Protein AF-A0A7S2J6G1-F1 (afdb_monomer_lite)

Structure (mmCIF, N/CA/C/O backbone):
data_AF-A0A7S2J6G1-F1
#
_entry.id   AF-A0A7S2J6G1-F1
#
loop_
_atom_site.group_PDB
_atom_site.id
_atom_site.type_symbol
_atom_site.label_atom_id
_atom_site.label_alt_id
_atom_site.label_comp_id
_atom_site.label_asym_id
_atom_site.label_entity_id
_atom_site.label_seq_id
_atom_site.pdbx_PDB_ins_code
_atom_site.Cartn_x
_atom_site.Cartn_y
_atom_site.Cartn_z
_atom_site.occupancy
_atom_site.B_iso_or_equiv
_atom_site.auth_seq_id
_atom_site.auth_comp_id
_atom_site.auth_asym_id
_atom_site.auth_atom_id
_atom_site.pdbx_PDB_model_num
ATOM 1 N N . GLU A 1 1 ? 49.264 20.100 7.850 1.00 59.59 1 GLU A N 1
ATOM 2 C CA . GLU A 1 1 ? 49.388 19.543 6.486 1.00 59.59 1 GLU A CA 1
ATOM 3 C C . GLU A 1 1 ? 48.457 18.340 6.442 1.00 59.59 1 GLU A C 1
ATOM 5 O O . GLU A 1 1 ? 48.505 17.563 7.381 1.00 59.59 1 GLU A O 1
ATOM 10 N N . GLU A 1 2 ? 47.471 18.202 5.564 1.00 54.88 2 GLU A N 1
ATOM 11 C CA . GLU A 1 2 ? 47.351 18.602 4.158 1.00 54.88 2 GLU A CA 1
ATOM 12 C C . GLU A 1 2 ? 45.856 18.826 3.807 1.00 54.88 2 GLU A C 1
ATOM 14 O O . GLU A 1 2 ? 44.970 18.437 4.566 1.00 54.88 2 GLU A O 1
ATOM 19 N N . LEU A 1 3 ? 45.608 19.541 2.710 1.00 62.97 3 LEU A N 1
ATOM 20 C CA . LEU A 1 3 ? 44.398 20.296 2.340 1.00 62.97 3 LEU A CA 1
ATOM 21 C C . LEU A 1 3 ? 43.211 19.463 1.784 1.00 62.97 3 LEU A C 1
ATOM 23 O O . LEU A 1 3 ? 43.425 18.360 1.284 1.00 62.97 3 LEU A O 1
ATOM 27 N N . PRO A 1 4 ? 41.971 20.009 1.791 1.00 63.72 4 PRO A N 1
ATOM 28 C CA . PRO A 1 4 ? 40.803 19.419 1.123 1.00 63.72 4 PRO A CA 1
ATOM 29 C C . PRO A 1 4 ? 40.765 19.734 -0.390 1.00 63.72 4 PRO A C 1
ATOM 31 O O . PRO A 1 4 ? 41.195 20.822 -0.783 1.00 63.72 4 PRO A O 1
ATOM 34 N N . PRO A 1 5 ? 40.204 18.858 -1.250 1.00 69.88 5 PRO A N 1
ATOM 35 C CA . PRO A 1 5 ? 39.924 19.215 -2.635 1.00 69.88 5 PRO A CA 1
ATOM 36 C C . PRO A 1 5 ? 38.593 19.970 -2.754 1.00 69.88 5 PRO A C 1
ATOM 38 O O . PRO A 1 5 ? 37.542 19.506 -2.312 1.00 69.88 5 PRO A O 1
ATOM 41 N N . ALA A 1 6 ? 38.687 21.148 -3.366 1.00 60.28 6 ALA A N 1
ATOM 42 C CA . ALA A 1 6 ? 37.586 21.967 -3.842 1.00 60.28 6 ALA A CA 1
ATOM 43 C C . ALA A 1 6 ? 36.861 21.267 -5.005 1.00 60.28 6 ALA A C 1
ATOM 45 O O . ALA A 1 6 ? 37.500 20.868 -5.978 1.00 60.28 6 ALA A O 1
ATOM 46 N N . GLY A 1 7 ? 35.542 21.125 -4.880 1.00 57.56 7 GLY A N 1
ATOM 47 C CA . GLY A 1 7 ? 34.634 20.741 -5.957 1.00 57.56 7 GLY A CA 1
ATOM 48 C C . GLY A 1 7 ? 33.755 21.935 -6.295 1.00 57.56 7 GLY A C 1
ATOM 49 O O . GLY A 1 7 ? 32.824 22.244 -5.557 1.00 57.56 7 GLY A O 1
ATOM 50 N N . ASP A 1 8 ? 34.153 22.620 -7.356 1.00 57.84 8 ASP A N 1
ATOM 51 C CA . ASP A 1 8 ? 33.467 23.701 -8.051 1.00 57.84 8 ASP A CA 1
ATOM 52 C C . ASP A 1 8 ? 32.398 23.060 -8.952 1.00 57.84 8 ASP A C 1
ATOM 54 O O . ASP A 1 8 ? 32.749 22.322 -9.870 1.00 57.84 8 ASP A O 1
ATOM 58 N N . GLU A 1 9 ? 31.113 23.257 -8.652 1.00 62.81 9 GLU A N 1
ATOM 59 C CA . GLU A 1 9 ? 30.011 22.875 -9.547 1.00 62.81 9 GLU A CA 1
ATOM 60 C C . GLU A 1 9 ? 29.004 24.030 -9.618 1.00 62.81 9 GLU A C 1
ATOM 62 O O . GLU A 1 9 ? 28.035 24.113 -8.867 1.00 62.81 9 GLU A O 1
ATOM 67 N N . GLU A 1 10 ? 29.358 24.978 -10.487 1.00 55.84 10 GLU A N 1
ATOM 68 C CA . GLU A 1 10 ? 28.508 25.740 -11.410 1.00 55.84 10 GLU A CA 1
ATOM 69 C C . GLU A 1 10 ? 26.981 25.582 -11.219 1.00 55.84 10 GLU A C 1
ATOM 71 O O . GLU A 1 10 ? 26.329 24.690 -11.765 1.00 55.84 10 GLU A O 1
ATOM 76 N N . GLU A 1 11 ? 26.393 26.506 -10.458 1.00 59.12 11 GLU A N 1
ATOM 77 C CA . GLU A 1 11 ? 24.947 26.704 -10.359 1.00 59.12 11 GLU A CA 1
ATOM 78 C C . GLU A 1 11 ? 24.471 27.482 -11.597 1.00 59.12 11 GLU A C 1
ATOM 80 O O . GLU A 1 11 ? 24.680 28.690 -11.710 1.00 59.12 11 GLU A O 1
ATOM 85 N N . VAL A 1 12 ? 23.865 26.776 -12.555 1.00 67.19 12 VAL A N 1
ATOM 86 C CA . VAL A 1 12 ? 23.210 27.366 -13.732 1.00 67.19 12 VAL A CA 1
ATOM 87 C C . VAL A 1 12 ? 21.762 27.720 -13.361 1.00 67.19 12 VAL A C 1
ATOM 89 O O . VAL A 1 12 ? 20.965 26.801 -13.148 1.00 67.19 12 VAL A O 1
ATOM 92 N N . PRO A 1 13 ? 21.368 29.006 -13.290 1.00 64.69 13 PRO A N 1
ATOM 93 C CA . PRO A 1 13 ? 19.961 29.369 -13.172 1.00 64.69 13 PRO A CA 1
ATOM 94 C C . PRO A 1 13 ? 19.264 29.236 -14.541 1.00 64.69 13 PRO A C 1
ATOM 96 O O . PRO A 1 13 ? 19.765 29.778 -15.528 1.00 64.69 13 PRO A O 1
ATOM 99 N N . PRO A 1 14 ? 18.114 28.542 -14.647 1.00 65.38 14 PRO A N 1
ATOM 100 C CA . PRO A 1 14 ? 17.269 28.649 -15.828 1.00 65.38 14 PRO A CA 1
ATOM 101 C C . PRO A 1 14 ? 16.551 30.005 -15.820 1.00 65.38 14 PRO A C 1
ATOM 103 O O . PRO A 1 14 ? 15.742 30.276 -14.932 1.00 65.38 14 PRO A O 1
ATOM 106 N N . GLU A 1 15 ? 16.872 30.848 -16.804 1.00 59.97 15 GLU A N 1
ATOM 107 C CA . GLU A 1 15 ? 16.117 32.062 -17.111 1.00 59.97 15 GLU A CA 1
ATOM 108 C C . GLU A 1 15 ? 14.684 31.731 -17.559 1.00 59.97 15 GLU A C 1
ATOM 110 O O . GLU A 1 15 ? 14.417 30.768 -18.282 1.00 59.97 15 GLU A O 1
ATOM 115 N N . GLU A 1 16 ? 13.800 32.575 -17.038 1.00 58.25 16 GLU A N 1
ATOM 116 C CA . GLU A 1 16 ? 12.383 32.800 -17.309 1.00 58.25 16 GLU A CA 1
ATOM 117 C C . GLU A 1 16 ? 12.115 33.250 -18.764 1.00 58.25 16 GLU A C 1
ATOM 119 O O . GLU A 1 16 ? 13.042 33.396 -19.554 1.00 58.25 16 GLU A O 1
ATOM 124 N N . ASP A 1 17 ? 10.843 33.555 -19.060 1.00 47.47 17 ASP A N 1
ATOM 125 C CA . ASP A 1 17 ? 10.330 34.257 -20.257 1.00 47.47 17 ASP A CA 1
ATOM 126 C C . ASP A 1 17 ? 10.128 33.401 -21.530 1.00 47.47 17 ASP A C 1
ATOM 128 O O . ASP A 1 17 ? 11.047 32.793 -22.061 1.00 47.47 17 ASP A O 1
ATOM 132 N N . ALA A 1 18 ? 8.961 33.311 -22.174 1.00 55.78 18 ALA A N 1
ATOM 133 C CA . ALA A 1 18 ? 7.612 33.830 -21.961 1.00 55.78 18 ALA A CA 1
ATOM 134 C C . ALA A 1 18 ? 6.674 33.052 -22.923 1.00 55.78 18 ALA A C 1
ATOM 136 O O . ALA A 1 18 ? 7.110 32.690 -24.022 1.00 55.78 18 ALA A O 1
ATOM 137 N N . PRO A 1 19 ? 5.402 32.768 -22.585 1.00 65.69 19 PRO A N 1
ATOM 138 C CA . PRO A 1 19 ? 4.430 32.351 -23.592 1.00 65.69 19 PRO A CA 1
ATOM 139 C C . PRO A 1 19 ? 4.076 33.554 -24.488 1.00 65.69 19 PRO A C 1
ATOM 141 O O . PRO A 1 19 ? 3.790 34.625 -23.951 1.00 65.69 19 PRO A O 1
ATOM 144 N N . PRO A 1 20 ? 4.090 33.420 -25.828 1.00 60.84 20 PRO A N 1
ATOM 145 C CA . PRO A 1 20 ? 3.587 34.468 -26.701 1.00 60.84 20 PRO A CA 1
ATOM 146 C C . PRO A 1 20 ? 2.085 34.645 -26.471 1.00 60.84 20 PRO A C 1
ATOM 148 O O . PRO A 1 20 ? 1.290 33.716 -26.624 1.00 60.84 20 PRO A O 1
ATOM 151 N N . ASP A 1 21 ? 1.758 35.861 -26.061 1.00 56.81 21 ASP A N 1
ATOM 152 C CA . ASP A 1 21 ? 0.443 36.476 -26.020 1.00 56.81 21 ASP A CA 1
ATOM 153 C C . ASP A 1 21 ? -0.076 36.585 -27.467 1.00 56.81 21 ASP A C 1
ATOM 155 O O . ASP A 1 21 ? 0.303 37.487 -28.213 1.00 56.81 21 ASP A O 1
ATOM 159 N N . ASP A 1 22 ? -0.851 35.588 -27.902 1.00 59.88 22 ASP A N 1
ATOM 160 C CA . ASP A 1 22 ? -1.561 35.601 -29.187 1.00 59.88 22 ASP A CA 1
ATOM 161 C C . ASP A 1 22 ? -3.013 36.019 -28.916 1.00 59.88 22 ASP A C 1
ATOM 163 O O . ASP A 1 22 ? -3.942 35.216 -28.810 1.00 59.88 22 ASP A O 1
ATOM 167 N N . GLU A 1 23 ? -3.164 37.320 -28.669 1.00 56.66 23 GLU A N 1
ATOM 168 C CA . GLU A 1 23 ? -4.436 38.027 -28.602 1.00 56.66 23 GLU A CA 1
ATOM 169 C C . GLU A 1 23 ? -4.949 38.214 -30.039 1.00 56.66 23 GLU A C 1
ATOM 171 O O . GLU A 1 23 ? -4.665 39.213 -30.699 1.00 56.66 23 GLU A O 1
ATOM 176 N N . GLU A 1 24 ? -5.668 37.214 -30.557 1.00 60.97 24 GLU A N 1
ATOM 177 C CA . GLU A 1 24 ? -6.382 37.312 -31.833 1.00 60.97 24 GLU A CA 1
ATOM 178 C C . GLU A 1 24 ? -7.765 37.960 -31.585 1.00 60.97 24 GLU A C 1
ATOM 180 O O . GLU A 1 24 ? -8.643 37.333 -30.980 1.00 60.97 24 GLU A O 1
ATOM 185 N N . PRO A 1 25 ? -8.004 39.224 -31.993 1.00 64.94 25 PRO A N 1
ATOM 186 C CA . PRO A 1 25 ? -9.331 39.819 -31.902 1.00 64.94 25 PRO A CA 1
ATOM 187 C C . PRO A 1 25 ? -10.243 39.189 -32.966 1.00 64.94 25 PRO A C 1
ATOM 189 O O . PRO A 1 25 ? -9.822 39.083 -34.116 1.00 64.94 25 PRO A O 1
ATOM 192 N N . PRO A 1 26 ? -11.499 38.821 -32.658 1.00 58.59 26 PRO A N 1
ATOM 193 C CA . PRO A 1 26 ? -12.457 38.438 -33.689 1.00 58.59 26 PRO A CA 1
ATOM 194 C C . PRO A 1 26 ? -13.067 39.694 -34.338 1.00 58.59 26 PRO A C 1
ATOM 196 O O . PRO A 1 26 ? -13.797 40.418 -33.655 1.00 58.59 26 PRO A O 1
ATOM 199 N N . PRO A 1 27 ? -12.843 39.982 -35.637 1.00 52.09 27 PRO A N 1
ATOM 200 C CA . PRO A 1 27 ? -13.667 40.949 -36.338 1.00 52.09 27 PRO A CA 1
ATOM 201 C C . PRO A 1 27 ? -14.930 40.260 -36.867 1.00 52.09 27 PRO A C 1
ATOM 203 O O . PRO A 1 27 ? -14.883 39.404 -37.747 1.00 52.09 27 PRO A O 1
ATOM 206 N N . GLU A 1 28 ? -16.046 40.633 -36.244 1.00 54.50 28 GLU A N 1
ATOM 207 C CA . GLU A 1 28 ? -17.294 41.056 -36.890 1.00 54.50 28 GLU A CA 1
ATOM 208 C C . GLU A 1 28 ? -17.531 40.544 -38.321 1.00 54.50 28 GLU A C 1
ATOM 210 O O . GLU A 1 28 ? -17.232 41.228 -39.295 1.00 54.50 28 GLU A O 1
ATOM 215 N N . ASP A 1 29 ? -18.181 39.388 -38.443 1.00 51.03 29 ASP A N 1
ATOM 216 C CA . ASP A 1 29 ? -19.089 39.161 -39.567 1.00 51.03 29 ASP A CA 1
ATOM 217 C C . ASP A 1 29 ? -20.267 38.311 -39.087 1.00 51.03 29 ASP A C 1
ATOM 219 O O . ASP A 1 29 ? -20.273 37.079 -39.126 1.00 51.03 29 ASP A O 1
ATOM 223 N N . ALA A 1 30 ? -21.234 39.011 -38.499 1.00 52.75 30 ALA A N 1
ATOM 224 C CA . ALA A 1 30 ? -22.552 38.483 -38.216 1.00 52.75 30 ALA A CA 1
ATOM 225 C C . ALA A 1 30 ? -23.409 38.683 -39.474 1.00 52.75 30 ALA A C 1
ATOM 227 O O . ALA A 1 30 ? -23.842 39.809 -39.723 1.00 52.75 30 ALA A O 1
ATOM 228 N N . PRO A 1 31 ? -23.714 37.634 -40.256 1.00 49.06 31 PRO A N 1
ATOM 229 C CA . PRO A 1 31 ? -24.899 37.686 -41.084 1.00 49.06 31 PRO A CA 1
ATOM 230 C C . PRO A 1 31 ? -26.101 37.648 -40.136 1.00 49.06 31 PRO A C 1
ATOM 232 O O . PRO A 1 31 ? -26.365 36.623 -39.507 1.00 49.06 31 PRO A O 1
ATOM 235 N N . GLU A 1 32 ? -26.798 38.778 -40.001 1.00 54.69 32 GLU A N 1
ATOM 236 C CA . GLU A 1 32 ? -28.191 38.807 -39.550 1.00 54.69 32 GLU A CA 1
ATOM 237 C C . GLU A 1 32 ? -28.973 37.764 -40.364 1.00 54.69 32 GLU A C 1
ATOM 239 O O . GLU A 1 32 ? -29.078 37.911 -41.585 1.00 54.69 32 GLU A O 1
ATOM 244 N N . PRO A 1 33 ? -29.523 36.699 -39.753 1.00 50.59 33 PRO A N 1
ATOM 245 C CA . PRO A 1 33 ? -30.573 35.961 -40.416 1.00 50.59 33 PRO A CA 1
ATOM 246 C C . PRO A 1 33 ? -31.835 36.817 -40.333 1.00 50.59 33 PRO A C 1
ATOM 248 O O . PRO A 1 33 ? -32.436 36.977 -39.270 1.00 50.59 33 PRO A O 1
ATOM 251 N N . GLU A 1 34 ? -32.168 37.396 -41.483 1.00 49.34 34 GLU A N 1
ATOM 252 C CA . GLU A 1 34 ? -33.446 38.015 -41.800 1.00 49.34 34 GLU A CA 1
ATOM 253 C C . GLU A 1 34 ? -34.611 37.203 -41.215 1.00 49.34 34 GLU A C 1
ATOM 255 O O . GLU A 1 34 ? -34.662 35.974 -41.324 1.00 49.34 34 GLU A O 1
ATOM 260 N N . GLU A 1 35 ? -35.553 37.917 -40.600 1.00 51.47 35 GLU A N 1
ATOM 261 C CA . GLU A 1 35 ? -36.864 37.415 -40.208 1.00 51.47 35 GLU A CA 1
ATOM 262 C C . GLU A 1 35 ? -37.583 36.820 -41.431 1.00 51.47 35 GLU A C 1
ATOM 264 O O . GLU A 1 35 ? -38.259 37.519 -42.183 1.00 51.47 35 GLU A O 1
ATOM 269 N N . ALA A 1 36 ? -37.443 35.510 -41.622 1.00 48.81 36 ALA A N 1
ATOM 270 C CA . ALA A 1 36 ? -38.259 34.722 -42.531 1.00 48.81 36 ALA A CA 1
ATOM 271 C C . ALA A 1 36 ? -39.257 33.898 -41.709 1.00 48.81 36 ALA A C 1
ATOM 273 O O . ALA A 1 36 ? -38.958 32.809 -41.228 1.00 48.81 36 ALA A O 1
ATOM 274 N N . GLU A 1 37 ? -40.418 34.518 -41.525 1.00 44.00 37 GLU A N 1
ATOM 275 C CA . GLU A 1 37 ? -41.737 33.931 -41.765 1.00 44.00 37 GLU A CA 1
ATOM 276 C C . GLU A 1 37 ? -42.088 32.585 -41.097 1.00 44.00 37 GLU A C 1
ATOM 278 O O . GLU A 1 37 ? -41.598 31.506 -41.426 1.00 44.00 37 GLU A O 1
ATOM 283 N N . GLU A 1 38 ? -43.054 32.700 -40.183 1.00 47.97 38 GLU A N 1
ATOM 284 C CA . GLU A 1 38 ? -44.057 31.707 -39.802 1.00 47.97 38 GLU A CA 1
ATOM 285 C C . GLU A 1 38 ? -44.347 30.625 -40.860 1.00 47.97 38 GLU A C 1
ATOM 287 O O . GLU A 1 38 ? -44.677 30.923 -42.006 1.00 47.97 38 GLU A O 1
ATOM 292 N N . GLY A 1 39 ? -44.399 29.367 -40.408 1.00 45.19 39 GLY A N 1
ATOM 293 C CA . GLY A 1 39 ? -45.217 28.342 -41.060 1.00 45.19 39 GLY A CA 1
ATOM 294 C C . GLY A 1 39 ? -44.468 27.126 -41.592 1.00 45.19 39 GLY A C 1
ATOM 295 O O . GLY A 1 39 ? -44.424 26.900 -42.795 1.00 45.19 39 GLY A O 1
ATOM 296 N N . ALA A 1 40 ? -43.987 26.274 -40.689 1.00 44.12 40 ALA A N 1
ATOM 297 C CA . ALA A 1 40 ? -43.880 24.842 -40.957 1.00 44.12 40 ALA A CA 1
ATOM 298 C C . ALA A 1 40 ? -44.020 24.079 -39.635 1.00 44.12 40 ALA A C 1
ATOM 300 O O . ALA A 1 40 ? -43.058 23.558 -39.075 1.00 44.12 40 ALA A O 1
ATOM 301 N N . GLU A 1 41 ? -45.258 24.010 -39.141 1.00 46.25 41 GLU A N 1
ATOM 302 C CA . GLU A 1 41 ? -45.736 22.915 -38.291 1.00 46.25 41 GLU A CA 1
ATOM 303 C C . GLU A 1 41 ? -45.756 21.607 -39.110 1.00 46.25 41 GLU A C 1
ATOM 305 O O . GLU A 1 41 ? -46.770 20.921 -39.197 1.00 46.25 41 GLU A O 1
ATOM 310 N N . ASP A 1 42 ? -44.640 21.269 -39.762 1.00 45.41 42 ASP A N 1
ATOM 311 C CA . ASP A 1 42 ? -44.434 19.926 -40.271 1.00 45.41 42 ASP A CA 1
ATOM 312 C C . ASP A 1 42 ? -44.145 19.073 -39.044 1.00 45.41 42 ASP A C 1
ATOM 314 O O . ASP A 1 42 ? -43.036 19.027 -38.504 1.00 45.41 42 ASP A O 1
ATOM 318 N N . GLU A 1 43 ? -45.216 18.441 -38.581 1.00 50.16 43 GLU A N 1
ATOM 319 C CA . GLU A 1 43 ? -45.246 17.239 -37.771 1.00 50.16 43 GLU A CA 1
ATOM 320 C C . GLU A 1 43 ? -44.414 16.162 -38.486 1.00 50.16 43 GLU A C 1
ATOM 322 O O . GLU A 1 43 ? -44.919 15.198 -39.055 1.00 50.16 43 GLU A O 1
ATOM 327 N N . LEU A 1 44 ? -43.092 16.350 -38.505 1.00 53.00 44 LEU A N 1
ATOM 328 C CA . LEU A 1 44 ? -42.147 15.305 -38.819 1.00 53.00 44 LEU A CA 1
ATOM 329 C C . LEU A 1 44 ? -42.404 14.260 -37.741 1.00 53.00 44 LEU A C 1
ATOM 331 O O . LEU A 1 44 ? -42.023 14.432 -36.577 1.00 53.00 44 LEU A O 1
ATOM 335 N N . GLU A 1 45 ? -43.102 13.189 -38.117 1.00 54.84 45 GLU A N 1
ATOM 336 C CA . GLU A 1 45 ? -43.103 11.910 -37.419 1.00 54.84 45 GLU A CA 1
ATOM 337 C C . GLU A 1 45 ? -41.658 11.399 -37.407 1.00 54.84 45 GLU A C 1
ATOM 339 O O . GLU A 1 45 ? -41.265 10.477 -38.114 1.00 54.84 45 GLU A O 1
ATOM 344 N N . VAL A 1 46 ? -40.820 12.069 -36.615 1.00 57.56 46 VAL A N 1
ATOM 345 C CA . VAL A 1 46 ? -39.520 11.589 -36.207 1.00 57.56 46 VAL A CA 1
ATOM 346 C C . VAL A 1 46 ? -39.829 10.273 -35.519 1.00 57.56 46 VAL A C 1
ATOM 348 O O . VAL A 1 46 ? -40.547 10.247 -34.517 1.00 57.56 46 VAL A O 1
ATOM 351 N N . GLU A 1 47 ? -39.376 9.198 -36.149 1.00 67.69 47 GLU A N 1
ATOM 352 C CA . GLU A 1 47 ? -39.617 7.816 -35.765 1.00 67.69 47 GLU A CA 1
ATOM 353 C C . GLU A 1 47 ? -39.446 7.677 -34.245 1.00 67.69 47 GLU A C 1
ATOM 355 O O . GLU A 1 47 ? -38.474 8.196 -33.697 1.00 67.69 47 GLU A O 1
ATOM 360 N N . ASP A 1 48 ? -40.397 7.054 -33.541 1.00 68.44 48 ASP A N 1
ATOM 361 C CA . ASP A 1 48 ? -40.510 7.158 -32.070 1.00 68.44 48 ASP A CA 1
ATOM 362 C C . ASP A 1 48 ? -39.204 6.831 -31.321 1.00 68.44 48 ASP A C 1
ATOM 364 O O . ASP A 1 48 ? -38.915 7.397 -30.266 1.00 68.44 48 ASP A O 1
ATOM 368 N N . HIS A 1 49 ? -38.360 5.979 -31.905 1.00 69.25 49 HIS A N 1
ATOM 369 C CA . HIS A 1 49 ? -37.042 5.643 -31.374 1.00 69.25 49 HIS A CA 1
ATOM 370 C C . HIS A 1 49 ? -36.044 6.821 -31.387 1.00 69.25 49 HIS A C 1
ATOM 372 O O . HIS A 1 49 ? -35.194 6.926 -30.503 1.00 69.25 49 HIS A O 1
ATOM 378 N N . LEU A 1 50 ? -36.140 7.723 -32.364 1.00 75.75 50 LEU A N 1
ATOM 379 C CA . LEU A 1 50 ? -35.345 8.948 -32.442 1.00 75.75 50 LEU A CA 1
ATOM 380 C C . LEU A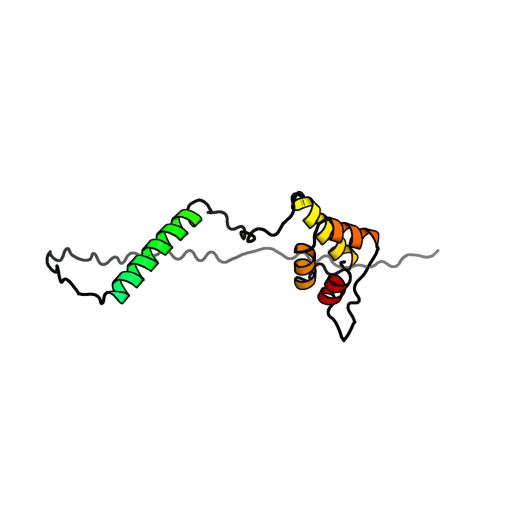 1 50 ? -35.854 9.997 -31.446 1.00 75.75 50 LEU A C 1
ATOM 382 O O . LEU A 1 50 ? -35.039 10.680 -30.824 1.00 75.75 50 LEU A O 1
ATOM 386 N N . LYS A 1 51 ? -37.175 10.093 -31.235 1.00 78.62 51 LYS A N 1
ATOM 387 C CA . LYS A 1 51 ? -37.759 10.972 -30.205 1.00 78.62 51 LYS A CA 1
ATOM 388 C C . LYS A 1 51 ? -37.310 10.555 -28.801 1.00 78.62 51 LYS A C 1
ATOM 390 O O . LYS A 1 51 ? -36.827 11.404 -28.052 1.00 78.62 51 LYS A O 1
ATOM 395 N N . ASP A 1 52 ? -37.358 9.258 -28.489 1.00 80.75 52 ASP A N 1
ATOM 396 C CA . ASP A 1 52 ? -36.906 8.717 -27.198 1.00 80.75 52 ASP A CA 1
ATOM 397 C C . ASP A 1 52 ? -35.394 8.924 -26.983 1.00 80.75 52 ASP A C 1
ATOM 399 O O . ASP A 1 52 ? -34.948 9.336 -25.909 1.00 80.75 52 ASP A O 1
ATOM 403 N N . ALA A 1 53 ? -34.584 8.758 -28.035 1.00 85.44 53 ALA A N 1
ATOM 404 C CA . ALA A 1 53 ? -33.147 9.020 -27.963 1.00 85.44 53 ALA A CA 1
ATOM 405 C C . ALA A 1 53 ? -32.825 10.500 -27.676 1.00 85.44 53 ALA A C 1
ATOM 407 O O . ALA A 1 53 ? -31.931 10.803 -26.877 1.00 85.44 53 ALA A O 1
ATOM 408 N N . VAL A 1 54 ? -33.548 11.435 -28.302 1.00 83.56 54 VAL A N 1
ATOM 409 C CA . VAL A 1 54 ? -33.353 12.878 -28.088 1.00 83.56 54 VAL A CA 1
ATOM 410 C C . VAL A 1 54 ? -33.854 13.302 -26.706 1.00 83.56 54 VAL A C 1
ATOM 412 O O . VAL A 1 54 ? -33.152 14.041 -26.009 1.00 83.56 54 VAL A O 1
ATOM 415 N N . GLU A 1 55 ? -35.010 12.801 -26.263 1.00 84.56 55 GLU A N 1
ATOM 416 C CA . GLU A 1 55 ? -35.552 13.082 -24.929 1.00 84.56 55 GLU A CA 1
ATOM 417 C C . GLU A 1 55 ? -34.652 12.512 -23.821 1.00 84.56 55 GLU A C 1
ATOM 419 O O . GLU A 1 55 ? -34.321 13.216 -22.857 1.00 84.56 55 GLU A O 1
ATOM 424 N N . GLY A 1 56 ? -34.165 11.280 -23.992 1.00 89.12 56 GLY A N 1
ATOM 425 C CA . GLY A 1 56 ? -33.200 10.647 -23.099 1.00 89.12 56 GLY A CA 1
ATOM 426 C C . GLY A 1 56 ? -31.897 11.442 -22.993 1.00 89.12 56 GLY A C 1
ATOM 427 O O . GLY A 1 56 ? -31.418 11.705 -21.886 1.00 89.12 56 GLY A O 1
ATOM 428 N N . ASN A 1 57 ? -31.356 11.909 -24.122 1.00 86.44 57 ASN A N 1
ATOM 429 C CA . ASN A 1 57 ? -30.143 12.731 -24.151 1.00 86.44 57 ASN A CA 1
ATOM 430 C C . ASN A 1 57 ? -30.361 14.088 -23.461 1.00 86.44 57 ASN A C 1
ATOM 432 O O . ASN A 1 57 ? -29.532 14.525 -22.661 1.00 86.44 57 ASN A O 1
ATOM 436 N N . LEU A 1 58 ? -31.502 14.743 -23.687 1.00 85.88 58 LEU A N 1
ATOM 437 C CA . LEU A 1 58 ? -31.811 16.022 -23.049 1.00 85.88 58 LEU A CA 1
ATOM 438 C C . LEU A 1 58 ? -32.011 15.874 -21.532 1.00 85.88 58 LEU A C 1
ATOM 440 O O . LEU A 1 58 ? -31.543 16.711 -20.756 1.00 85.88 58 LEU A O 1
ATOM 444 N N . ARG A 1 59 ? -32.656 14.791 -21.085 1.00 86.06 59 ARG A N 1
ATOM 445 C CA . ARG A 1 59 ? -32.797 14.462 -19.661 1.00 86.06 59 ARG A C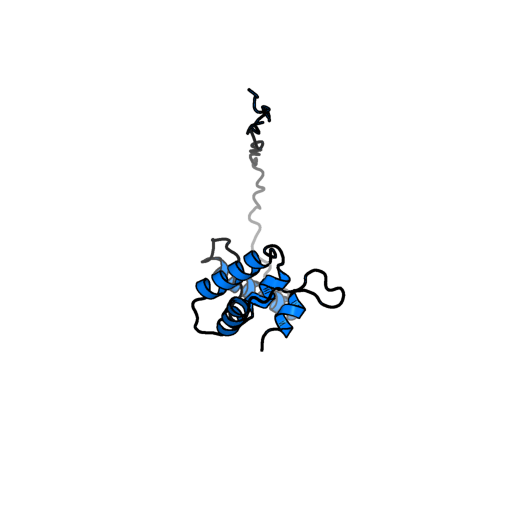A 1
ATOM 446 C C . ARG A 1 59 ? -31.445 14.180 -19.011 1.00 86.06 59 ARG A C 1
ATOM 448 O O . ARG A 1 59 ? -31.193 14.681 -17.914 1.00 86.06 59 ARG A O 1
ATOM 455 N N . LEU A 1 60 ? -30.575 13.431 -19.687 1.00 85.62 60 LEU A N 1
ATOM 456 C CA . LEU A 1 60 ? -29.219 13.154 -19.219 1.00 85.62 60 LEU A CA 1
ATOM 457 C C . LEU A 1 60 ? -28.402 14.446 -19.119 1.00 85.62 60 LEU A C 1
ATOM 459 O O . LEU A 1 60 ? -27.794 14.695 -18.084 1.00 85.62 60 LEU A O 1
ATOM 463 N N . LYS A 1 61 ? -28.466 15.317 -20.135 1.00 84.38 61 LYS A N 1
ATOM 464 C CA . LYS A 1 61 ? -27.836 16.644 -20.100 1.00 84.38 61 LYS A CA 1
ATOM 465 C C . LYS A 1 61 ? -28.329 17.474 -18.921 1.00 84.38 61 LYS A C 1
ATOM 467 O O . LYS A 1 61 ? -27.510 18.060 -18.234 1.00 84.38 61 LYS A O 1
ATOM 472 N N . ARG A 1 62 ? -29.632 17.493 -18.618 1.00 85.88 62 ARG A N 1
ATOM 473 C CA . ARG A 1 62 ? -30.159 18.220 -17.445 1.00 85.88 62 ARG A CA 1
ATOM 474 C C . ARG A 1 62 ? -29.669 17.640 -16.119 1.00 85.88 62 ARG A C 1
ATOM 476 O O . ARG A 1 62 ? -29.357 18.409 -15.217 1.00 85.88 62 ARG A O 1
ATOM 483 N N . LEU A 1 63 ? -29.605 16.314 -15.992 1.00 79.62 63 LEU A N 1
ATOM 484 C CA . LEU A 1 63 ? -29.063 15.661 -14.797 1.00 79.62 63 LEU A CA 1
ATOM 485 C C . LEU A 1 63 ? -27.583 15.998 -14.615 1.00 79.62 63 LEU A C 1
ATOM 487 O O . LEU A 1 63 ? -27.201 16.481 -13.554 1.00 79.62 63 LEU A O 1
ATOM 491 N N . LEU A 1 64 ? -26.790 15.846 -15.675 1.00 76.38 64 LEU A N 1
ATOM 492 C CA . LEU A 1 64 ? -25.365 16.148 -15.655 1.00 76.38 64 LEU A CA 1
ATOM 493 C C . LEU A 1 64 ? -25.111 17.639 -15.436 1.00 76.38 64 LEU A C 1
ATOM 495 O O . LEU A 1 64 ? -24.303 17.972 -14.589 1.00 76.38 64 LEU A O 1
ATOM 499 N N . SER A 1 65 ? -25.823 18.552 -16.102 1.00 74.69 65 SER A N 1
ATOM 500 C CA . SER A 1 65 ? -25.677 19.999 -15.886 1.00 74.69 65 SER A CA 1
ATOM 501 C C . SER A 1 65 ? -26.118 20.441 -14.492 1.00 74.69 65 SER A C 1
ATOM 503 O O . SER A 1 65 ? -25.537 21.375 -13.953 1.00 74.69 65 SER A O 1
ATOM 505 N N . ARG A 1 66 ? -27.107 19.782 -13.875 1.00 69.31 66 ARG A N 1
ATOM 506 C CA . ARG A 1 66 ? -27.497 20.055 -12.483 1.00 69.31 66 ARG A CA 1
ATOM 507 C C . ARG A 1 66 ? -26.468 19.522 -11.483 1.00 69.31 66 ARG A C 1
ATOM 509 O O . ARG A 1 66 ? -26.263 20.147 -10.453 1.00 69.31 66 ARG A O 1
ATOM 516 N N . GLU A 1 67 ? -25.815 18.405 -11.792 1.00 59.75 67 GLU A N 1
ATOM 517 C CA . GLU A 1 67 ? -24.727 17.841 -10.984 1.00 59.75 67 GLU A CA 1
ATOM 518 C C . GLU A 1 67 ? -23.393 18.589 -11.189 1.00 59.75 67 GLU A C 1
ATOM 520 O O . GLU A 1 67 ? -22.616 18.731 -10.249 1.00 59.75 67 GLU A O 1
ATOM 525 N N . HIS A 1 68 ? -23.148 19.140 -12.384 1.00 54.38 68 HIS A N 1
ATOM 526 C CA . HIS A 1 68 ? -21.958 19.939 -12.715 1.00 54.38 68 HIS A CA 1
ATOM 527 C C . HIS A 1 68 ? -22.093 21.427 -12.356 1.00 54.38 68 HIS A C 1
ATOM 529 O O . HIS A 1 68 ? -21.084 22.083 -12.114 1.00 54.38 68 HIS A O 1
ATOM 535 N N . GLY A 1 69 ? -23.315 21.970 -12.307 1.00 52.84 69 GLY A N 1
ATOM 536 C CA . GLY A 1 69 ? -23.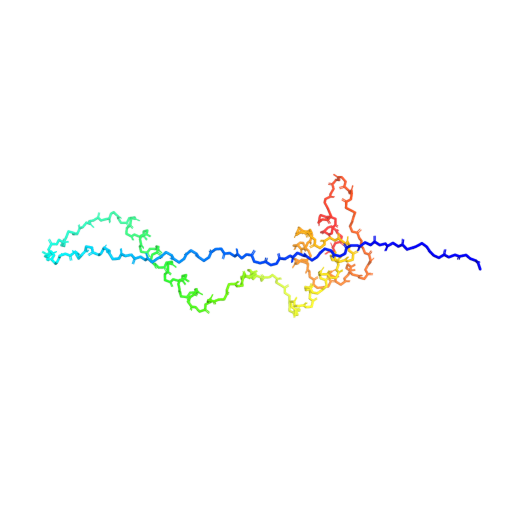577 23.390 -12.041 1.00 52.84 69 GLY A CA 1
ATOM 537 C C . GLY A 1 69 ? -23.232 23.850 -10.621 1.00 52.84 69 GLY A C 1
ATOM 538 O O . GLY A 1 69 ? -22.969 25.030 -10.419 1.00 52.84 69 GLY A O 1
ATOM 539 N N . ASP A 1 70 ? -23.163 22.925 -9.660 1.00 54.53 70 ASP A N 1
ATOM 540 C CA . ASP A 1 70 ? -22.719 23.189 -8.279 1.00 54.53 70 ASP A CA 1
ATOM 541 C C . ASP A 1 70 ? -21.242 22.791 -8.046 1.00 54.53 70 ASP A C 1
ATOM 543 O O . ASP A 1 70 ? -20.692 22.959 -6.960 1.00 54.53 70 ASP A O 1
ATOM 547 N N . GLN A 1 71 ? -20.564 22.255 -9.069 1.00 50.62 71 GLN A N 1
ATOM 548 C CA . GLN A 1 71 ? -19.232 21.652 -8.951 1.00 50.62 71 GLN A CA 1
ATOM 549 C C . GLN A 1 71 ? -18.219 22.223 -9.957 1.00 50.62 71 GLN A C 1
ATOM 551 O O . GLN A 1 71 ? -17.384 21.511 -10.513 1.00 50.62 71 GLN A O 1
ATOM 556 N N . ALA A 1 72 ? -18.204 23.547 -10.130 1.00 50.06 72 ALA A N 1
ATOM 557 C CA . ALA A 1 72 ? -17.112 24.263 -10.799 1.00 50.06 72 ALA A CA 1
ATOM 558 C C . ALA A 1 72 ? -15.812 24.294 -9.953 1.00 50.06 72 ALA A C 1
ATOM 560 O O . ALA A 1 72 ? -15.199 25.337 -9.738 1.00 50.06 72 ALA A O 1
ATOM 561 N N . SER A 1 73 ? -15.361 23.141 -9.453 1.00 50.53 73 SER A N 1
ATOM 562 C CA . SER A 1 73 ? -14.015 22.969 -8.910 1.00 50.53 73 SER A CA 1
ATOM 563 C C . SER A 1 73 ? -13.478 21.619 -9.367 1.00 50.53 73 SER A C 1
ATOM 565 O O . SER A 1 73 ? -13.854 20.576 -8.841 1.00 50.53 73 SER A O 1
ATOM 567 N N . GLY A 1 74 ? -12.609 21.649 -10.382 1.00 53.78 74 GLY A N 1
ATOM 568 C CA . GLY A 1 74 ? -11.994 20.493 -11.039 1.00 53.78 74 GLY A CA 1
ATOM 569 C C . GLY A 1 74 ? -11.075 19.665 -10.137 1.00 53.78 74 GLY A C 1
ATOM 570 O O . GLY A 1 74 ? -9.872 19.557 -10.372 1.00 53.78 74 GLY A O 1
ATOM 571 N N . LYS A 1 75 ? -11.633 19.029 -9.110 1.00 55.38 75 LYS A N 1
ATOM 572 C CA . LYS A 1 75 ? -10.955 18.029 -8.292 1.00 55.38 75 LYS A CA 1
ATOM 573 C C . LYS A 1 75 ? -11.664 16.703 -8.486 1.00 55.38 75 LYS A C 1
ATOM 575 O O . LYS A 1 75 ? -12.731 16.480 -7.934 1.00 55.38 75 LYS A O 1
ATOM 580 N N . ARG A 1 76 ? -11.022 15.843 -9.285 1.00 58.72 76 ARG A N 1
ATOM 581 C CA . ARG A 1 76 ? -11.325 14.420 -9.514 1.00 58.72 76 ARG A CA 1
ATOM 582 C C . ARG A 1 76 ? -12.110 13.831 -8.339 1.00 58.72 76 ARG A C 1
ATOM 584 O O . ARG A 1 76 ? -11.534 13.551 -7.286 1.00 58.72 76 ARG A O 1
ATOM 591 N N . GLN A 1 77 ? -13.413 13.661 -8.525 1.00 56.78 77 GLN A N 1
ATOM 592 C CA . GLN A 1 77 ? -14.275 13.029 -7.541 1.00 56.78 77 GLN A CA 1
ATOM 593 C C . GLN A 1 77 ? -13.890 11.543 -7.501 1.00 56.78 77 GLN A C 1
ATOM 595 O O . GLN A 1 77 ? -14.185 10.778 -8.418 1.00 56.78 77 GLN A O 1
ATOM 600 N N . LYS A 1 78 ? -13.108 11.156 -6.483 1.00 64.06 78 LYS A N 1
ATOM 601 C CA . LYS A 1 78 ? -12.710 9.763 -6.234 1.00 64.06 78 LYS A CA 1
ATOM 602 C C . LYS A 1 78 ? -13.990 8.999 -5.895 1.00 64.06 78 LYS A C 1
ATOM 604 O O . LYS A 1 78 ? -14.569 9.226 -4.834 1.00 64.06 78 LYS A O 1
ATOM 609 N N . LEU A 1 79 ? -14.438 8.173 -6.842 1.00 54.19 79 LEU A N 1
ATOM 610 C CA . LEU A 1 79 ? -15.650 7.365 -6.755 1.00 54.19 79 LEU A CA 1
ATOM 611 C C . LEU A 1 79 ? -15.679 6.600 -5.420 1.00 54.19 79 LEU A C 1
ATOM 613 O O . LEU A 1 79 ? -14.672 6.019 -5.007 1.00 54.19 79 LEU A O 1
ATOM 617 N N . GLY A 1 80 ? -16.823 6.713 -4.741 1.00 51.44 80 GLY A N 1
ATOM 618 C CA . GLY A 1 80 ? -17.122 6.178 -3.413 1.00 51.44 80 GLY A CA 1
ATOM 619 C C . GLY A 1 80 ? -16.921 4.665 -3.312 1.00 51.44 80 GLY A C 1
ATOM 620 O O . GLY A 1 80 ? -17.007 3.944 -4.295 1.00 51.44 80 GLY A O 1
ATOM 621 N N . ASP A 1 81 ? -16.464 4.185 -2.163 1.00 53.34 81 ASP A N 1
ATOM 622 C CA . ASP A 1 81 ? -17.302 3.760 -1.029 1.00 53.34 81 ASP A CA 1
ATOM 623 C C . ASP A 1 81 ? -17.244 2.230 -0.927 1.00 53.34 81 ASP A C 1
ATOM 625 O O . ASP A 1 81 ? -18.019 1.502 -1.536 1.00 53.34 81 ASP A O 1
ATOM 629 N N . ALA A 1 82 ? -16.229 1.750 -0.211 1.00 47.75 82 ALA A N 1
ATOM 630 C CA . ALA A 1 82 ? -16.094 0.356 0.179 1.00 47.75 82 ALA A CA 1
ATOM 631 C C . ALA A 1 82 ? -15.648 0.321 1.648 1.00 47.75 82 ALA A C 1
ATOM 633 O O . ALA A 1 82 ? -14.461 0.382 1.936 1.00 47.75 82 ALA A O 1
ATOM 634 N N . GLY A 1 83 ? -16.641 0.317 2.543 1.00 46.62 83 GLY A N 1
ATOM 635 C CA . GLY A 1 83 ? -16.625 -0.355 3.848 1.00 46.62 83 GLY A CA 1
ATOM 636 C C . GLY A 1 83 ? -15.601 0.080 4.904 1.00 46.62 83 GLY A C 1
ATOM 637 O O . GLY A 1 83 ? -14.433 -0.276 4.830 1.00 46.62 83 GLY A O 1
ATOM 638 N N . GLY A 1 84 ? -16.091 0.706 5.979 1.00 50.53 84 GLY A N 1
ATOM 639 C CA . GLY A 1 84 ? -15.421 0.716 7.286 1.00 50.53 84 GLY A CA 1
ATOM 640 C C . GLY A 1 84 ? -15.308 2.105 7.912 1.00 50.53 84 GLY A C 1
ATOM 641 O O . GLY A 1 84 ? -14.616 2.966 7.380 1.00 50.53 84 GLY A O 1
ATOM 642 N N . ASP A 1 85 ? -15.975 2.287 9.052 1.00 51.12 85 ASP A N 1
ATOM 643 C CA . ASP A 1 85 ? -16.126 3.478 9.913 1.00 51.12 85 ASP A CA 1
ATOM 644 C C . ASP A 1 85 ? -14.835 4.168 10.433 1.00 51.12 85 ASP A C 1
ATOM 646 O O . ASP A 1 85 ? -14.874 4.918 11.407 1.00 51.12 85 ASP A O 1
ATOM 650 N N . GLU A 1 86 ? -13.678 3.985 9.796 1.00 63.34 86 GLU A N 1
ATOM 651 C CA . GLU A 1 86 ? -12.432 4.658 10.183 1.00 63.34 86 GLU A CA 1
ATOM 652 C C . GLU A 1 86 ? -12.249 5.944 9.347 1.00 63.34 86 GLU A C 1
ATOM 654 O O . GLU A 1 86 ? -12.527 5.950 8.139 1.00 63.34 86 GLU A O 1
ATOM 659 N N . PRO A 1 87 ? -11.747 7.062 9.911 1.00 71.56 87 PRO A N 1
ATOM 660 C CA . PRO A 1 87 ? -11.458 8.256 9.123 1.00 71.56 87 PRO A CA 1
ATOM 661 C C . PRO A 1 87 ? -10.496 7.926 7.969 1.00 71.56 87 PRO A C 1
ATOM 663 O O . PRO A 1 87 ? -9.291 7.759 8.171 1.00 71.56 87 PRO A O 1
ATOM 666 N N . ARG A 1 88 ? -11.019 7.934 6.730 1.00 76.38 88 ARG A N 1
ATOM 667 C CA . ARG A 1 88 ? -10.265 7.786 5.465 1.00 76.38 88 ARG A CA 1
ATOM 668 C C . ARG A 1 88 ? -8.883 8.463 5.449 1.00 76.38 88 ARG A C 1
ATOM 670 O O . ARG A 1 88 ? -7.968 7.851 4.894 1.00 76.38 88 ARG A O 1
ATOM 677 N N . PRO A 1 89 ? -8.656 9.672 6.015 1.00 85.62 89 PRO A N 1
ATOM 678 C CA . PRO A 1 89 ? -7.311 10.254 6.037 1.00 85.62 89 PRO A CA 1
ATOM 679 C C . PRO A 1 89 ? -6.273 9.420 6.806 1.00 85.62 89 PRO A C 1
ATOM 681 O O . PRO A 1 89 ? -5.113 9.394 6.397 1.00 85.62 89 PRO A O 1
ATOM 684 N N . ILE A 1 90 ? -6.661 8.718 7.876 1.00 89.75 90 ILE A N 1
ATOM 685 C CA . ILE A 1 90 ? -5.740 7.906 8.687 1.00 89.75 90 ILE A CA 1
ATOM 686 C C . ILE A 1 90 ? -5.322 6.648 7.919 1.00 89.75 90 ILE A C 1
ATOM 688 O O . ILE A 1 90 ? -4.126 6.365 7.812 1.00 89.75 90 ILE A O 1
ATOM 692 N N . ALA A 1 91 ? -6.280 5.941 7.313 1.00 90.62 91 ALA A N 1
ATOM 693 C CA . ALA A 1 91 ? -5.989 4.786 6.464 1.00 90.62 91 ALA A CA 1
ATOM 694 C C . ALA A 1 91 ? -5.080 5.180 5.285 1.00 90.62 91 ALA A C 1
ATOM 696 O O . ALA A 1 91 ? -4.040 4.562 5.062 1.00 90.62 91 ALA A O 1
ATOM 697 N N . GLN A 1 92 ? -5.376 6.291 4.602 1.00 92.62 92 GLN A N 1
ATOM 698 C CA . GLN A 1 92 ? -4.536 6.783 3.504 1.00 92.62 92 GLN A CA 1
ATOM 699 C C . GLN A 1 92 ? -3.122 7.180 3.949 1.00 92.62 92 GLN A C 1
ATOM 701 O O . GLN A 1 92 ? -2.165 6.990 3.194 1.00 92.62 92 GLN A O 1
ATOM 706 N N . ALA A 1 93 ? -2.957 7.727 5.156 1.00 94.56 93 ALA A N 1
ATOM 707 C CA . ALA A 1 93 ? -1.634 8.013 5.706 1.00 94.56 93 ALA A CA 1
ATOM 708 C C . ALA A 1 93 ? -0.826 6.721 5.917 1.00 94.56 93 ALA A C 1
ATOM 710 O O . ALA A 1 93 ? 0.361 6.686 5.591 1.00 94.56 93 ALA A O 1
ATOM 711 N N . LYS A 1 94 ? -1.473 5.640 6.377 1.00 94.19 94 LYS A N 1
ATOM 712 C CA . LYS A 1 94 ? -0.847 4.315 6.516 1.00 94.19 94 LYS A CA 1
ATOM 713 C C . LYS A 1 94 ? -0.467 3.701 5.174 1.00 94.19 94 LYS A C 1
ATOM 715 O O . LYS A 1 94 ? 0.661 3.235 5.036 1.00 94.19 94 LYS A O 1
ATOM 720 N N . VAL A 1 95 ? -1.339 3.786 4.170 1.00 95.88 95 VAL A N 1
ATOM 721 C CA . VAL A 1 95 ? -1.019 3.354 2.799 1.00 95.88 95 VAL A CA 1
ATOM 722 C C . VAL A 1 95 ? 0.222 4.088 2.283 1.00 95.88 95 VAL A C 1
ATOM 724 O O . VAL A 1 95 ? 1.177 3.457 1.834 1.00 95.88 95 VAL A O 1
ATOM 727 N N . LYS A 1 96 ? 0.273 5.421 2.421 1.00 95.94 96 LYS A N 1
ATOM 728 C CA . LYS A 1 96 ? 1.451 6.219 2.033 1.00 95.94 96 LYS A CA 1
ATOM 729 C C . LYS A 1 96 ? 2.711 5.808 2.799 1.00 95.94 96 LYS A C 1
ATOM 731 O O . LYS A 1 96 ? 3.778 5.729 2.197 1.00 95.94 96 LYS A O 1
ATOM 736 N N . GLN A 1 97 ? 2.594 5.532 4.099 1.00 96.06 97 GLN A N 1
ATOM 737 C CA . GLN A 1 97 ? 3.709 5.077 4.930 1.00 96.06 97 GLN A CA 1
ATOM 738 C C . GLN A 1 97 ? 4.275 3.735 4.436 1.00 96.06 97 GLN A C 1
ATOM 740 O O . GLN A 1 97 ? 5.493 3.593 4.335 1.00 96.06 97 GLN A O 1
ATOM 745 N N . LEU A 1 98 ? 3.412 2.769 4.103 1.00 96.56 98 LEU A N 1
ATOM 746 C CA . LEU A 1 98 ? 3.823 1.464 3.572 1.00 96.56 98 LEU A CA 1
ATOM 747 C C . LEU A 1 98 ? 4.493 1.597 2.199 1.00 96.56 98 LEU A C 1
ATOM 749 O O . LEU A 1 98 ? 5.585 1.071 1.997 1.00 96.56 98 LEU A O 1
ATOM 753 N N . LEU A 1 99 ? 3.906 2.378 1.289 1.00 96.69 99 LEU A N 1
ATOM 754 C CA . LEU A 1 99 ? 4.483 2.626 -0.038 1.00 96.69 99 LEU A CA 1
ATOM 755 C C . LEU A 1 99 ? 5.849 3.320 0.038 1.00 96.69 99 LEU A C 1
ATOM 757 O O . LEU A 1 99 ? 6.747 2.995 -0.739 1.00 96.69 99 LEU A O 1
ATOM 761 N N . LEU A 1 100 ? 6.021 4.254 0.978 1.00 96.94 100 LEU A N 1
ATOM 762 C CA . LEU A 1 100 ? 7.305 4.906 1.235 1.00 96.94 100 LEU A CA 1
ATOM 763 C C . LEU A 1 100 ? 8.331 3.908 1.790 1.00 96.94 100 LEU A C 1
ATOM 765 O O . LEU A 1 100 ? 9.461 3.875 1.310 1.00 96.94 100 LEU A O 1
ATOM 769 N N . LYS A 1 101 ? 7.932 3.056 2.745 1.00 95.94 101 LYS A N 1
ATOM 770 C CA . LYS A 1 101 ? 8.797 2.020 3.339 1.00 95.94 101 LYS A CA 1
ATOM 771 C C . LYS A 1 101 ? 9.300 1.018 2.298 1.00 95.94 101 LYS A C 1
ATOM 773 O O . LYS A 1 101 ? 10.439 0.572 2.384 1.00 95.94 101 LYS A O 1
ATOM 778 N N . TRP A 1 102 ? 8.470 0.670 1.319 1.00 96.62 102 TRP A N 1
ATOM 779 C CA . TRP A 1 102 ? 8.826 -0.279 0.259 1.00 96.62 102 TRP A CA 1
ATOM 780 C C . TRP A 1 102 ? 9.487 0.372 -0.962 1.00 96.62 102 TRP A C 1
ATOM 782 O O . TRP A 1 102 ? 9.938 -0.338 -1.861 1.00 96.62 102 TRP A O 1
ATOM 792 N N . ASN A 1 103 ? 9.568 1.708 -0.998 1.00 96.75 103 ASN A N 1
ATOM 793 C CA . ASN A 1 103 ? 10.007 2.481 -2.159 1.00 96.75 103 ASN A CA 1
ATOM 794 C C . ASN A 1 103 ? 9.198 2.126 -3.427 1.00 96.75 103 ASN A C 1
ATOM 796 O O . ASN A 1 103 ? 9.755 1.782 -4.472 1.00 96.75 103 ASN A O 1
ATOM 800 N N . MET A 1 104 ? 7.867 2.122 -3.280 1.00 96.12 104 MET A N 1
ATOM 801 C CA . MET A 1 104 ? 6.876 1.770 -4.310 1.00 96.12 104 MET A CA 1
ATOM 802 C C . MET A 1 104 ? 5.809 2.863 -4.492 1.00 96.12 104 MET A C 1
ATOM 804 O O . MET A 1 104 ? 4.674 2.590 -4.859 1.00 96.12 104 MET A O 1
ATOM 808 N N . GLN A 1 105 ? 6.148 4.126 -4.231 1.00 96.06 105 GLN A N 1
ATOM 809 C CA . GLN A 1 105 ? 5.220 5.266 -4.284 1.00 96.06 105 GLN A CA 1
ATOM 810 C C . GLN A 1 105 ? 4.616 5.483 -5.681 1.00 96.06 105 GLN A C 1
ATOM 812 O O . GLN A 1 105 ? 3.514 6.020 -5.801 1.00 96.06 105 GLN A O 1
ATOM 817 N N . THR A 1 106 ? 5.339 5.076 -6.725 1.00 95.69 106 THR A N 1
ATOM 818 C CA . THR A 1 106 ? 4.918 5.170 -8.128 1.00 95.69 106 THR A CA 1
ATOM 819 C C . THR A 1 106 ? 4.070 3.983 -8.581 1.00 95.69 106 THR A C 1
ATOM 821 O O . THR A 1 106 ? 3.406 4.078 -9.612 1.00 95.69 106 THR A O 1
ATOM 824 N N . ASP A 1 107 ? 4.040 2.886 -7.818 1.00 95.06 107 ASP A N 1
ATOM 825 C CA . ASP A 1 107 ? 3.276 1.693 -8.171 1.00 95.06 107 ASP A CA 1
ATOM 826 C C . ASP A 1 107 ? 1.796 1.883 -7.811 1.00 95.06 107 ASP A C 1
ATOM 828 O O . ASP A 1 107 ? 1.358 1.733 -6.665 1.00 95.06 107 ASP A O 1
ATOM 832 N N . MET A 1 108 ? 1.012 2.251 -8.824 1.00 95.25 108 MET A N 1
ATOM 833 C CA . MET A 1 108 ? -0.420 2.496 -8.665 1.00 95.25 108 MET A CA 1
ATOM 834 C C . MET A 1 108 ? -1.208 1.215 -8.388 1.00 95.25 108 MET A C 1
ATOM 836 O O . MET A 1 108 ? -2.261 1.295 -7.758 1.00 95.25 108 MET A O 1
ATOM 840 N N . VAL A 1 109 ? -0.709 0.048 -8.808 1.00 95.88 109 VAL A N 1
ATOM 841 C CA . VAL A 1 109 ? -1.394 -1.233 -8.598 1.00 95.88 109 VAL A CA 1
ATOM 842 C C . VAL A 1 109 ? -1.277 -1.637 -7.136 1.00 95.88 109 VAL A C 1
ATOM 844 O O . VAL A 1 109 ? -2.284 -1.947 -6.504 1.00 95.88 109 VAL A O 1
ATOM 847 N N . VAL A 1 110 ? -0.074 -1.557 -6.561 1.00 95.62 110 VAL A N 1
ATOM 848 C CA . VAL A 1 110 ? 0.132 -1.826 -5.128 1.00 95.62 110 VAL A CA 1
ATOM 849 C C . VAL A 1 110 ? -0.649 -0.831 -4.276 1.00 95.62 110 VAL A C 1
ATOM 851 O O . VAL A 1 110 ? -1.326 -1.233 -3.333 1.00 95.62 110 VAL A O 1
ATOM 854 N N . LYS A 1 111 ? -0.628 0.458 -4.635 1.00 95.62 111 LYS A N 1
ATOM 855 C CA . LYS A 1 111 ? -1.442 1.472 -3.956 1.00 95.62 111 LYS A CA 1
ATOM 856 C C . LYS A 1 111 ? -2.931 1.134 -3.992 1.00 95.62 111 LYS A C 1
ATOM 858 O O . LYS A 1 111 ? -3.600 1.290 -2.980 1.00 95.62 111 LYS A O 1
ATOM 863 N N . HIS A 1 112 ? -3.443 0.698 -5.140 1.00 94.69 112 HIS A N 1
ATOM 864 C CA . HIS A 1 112 ? -4.849 0.339 -5.286 1.00 94.69 112 HIS A CA 1
ATOM 865 C C . HIS A 1 112 ? -5.223 -0.864 -4.416 1.00 94.69 112 HIS A C 1
ATOM 867 O O . HIS A 1 112 ? -6.233 -0.805 -3.727 1.00 94.69 112 HIS A O 1
ATOM 873 N N . VAL A 1 113 ? -4.384 -1.905 -4.379 1.00 95.00 113 VAL A N 1
ATOM 874 C CA . VAL A 1 113 ? -4.593 -3.057 -3.486 1.00 95.00 113 VAL A CA 1
ATOM 875 C C . VAL A 1 113 ? -4.638 -2.605 -2.028 1.00 95.00 113 VAL A C 1
ATOM 877 O O . VAL A 1 113 ? -5.584 -2.942 -1.329 1.00 95.00 113 VAL A O 1
ATOM 880 N N . LEU A 1 114 ? -3.679 -1.785 -1.585 1.00 94.69 114 LEU A N 1
ATOM 881 C CA . LEU A 1 114 ? -3.651 -1.253 -0.218 1.00 94.69 114 LEU A CA 1
ATOM 882 C C . LEU A 1 114 ? -4.844 -0.335 0.105 1.00 94.69 114 LEU A C 1
ATOM 884 O O . LEU A 1 114 ? -5.294 -0.318 1.244 1.00 94.69 114 LEU A O 1
ATOM 888 N N . ASP A 1 115 ? -5.357 0.417 -0.874 1.00 93.75 115 ASP A N 1
ATOM 889 C CA . ASP A 1 115 ? -6.560 1.254 -0.728 1.00 93.75 115 ASP A CA 1
ATOM 890 C C . ASP A 1 115 ? -7.837 0.406 -0.517 1.00 93.75 115 ASP A C 1
ATOM 892 O O . ASP A 1 115 ? -8.833 0.941 -0.032 1.00 93.75 115 ASP A O 1
ATOM 896 N N . HIS A 1 116 ? -7.814 -0.883 -0.879 1.00 92.00 116 HIS A N 1
ATOM 897 C CA . HIS A 1 116 ? -8.921 -1.830 -0.702 1.00 92.00 116 HIS A CA 1
ATOM 898 C C . HIS A 1 116 ? -8.821 -2.693 0.562 1.00 92.00 116 HIS A C 1
ATOM 900 O O . HIS A 1 116 ? -9.766 -3.422 0.858 1.00 92.00 116 HIS A O 1
ATOM 906 N N . LEU A 1 117 ? -7.710 -2.616 1.298 1.00 91.69 117 LEU A N 1
ATOM 907 C CA . LEU A 1 117 ? -7.537 -3.344 2.553 1.00 91.69 117 LEU A CA 1
ATOM 908 C C . LEU A 1 117 ? -8.221 -2.624 3.715 1.00 91.69 117 LEU A C 1
ATOM 910 O O . LEU A 1 117 ? -8.293 -1.391 3.755 1.00 91.69 117 LEU A O 1
ATOM 914 N N . SER A 1 118 ? -8.674 -3.396 4.699 1.00 92.69 118 SER A N 1
ATOM 915 C CA . SER A 1 118 ? -9.209 -2.838 5.937 1.00 92.69 118 SER A CA 1
ATOM 916 C C . SER A 1 118 ? -8.099 -2.175 6.765 1.00 92.69 118 SER A C 1
ATOM 918 O O . SER A 1 118 ? -6.903 -2.457 6.631 1.00 92.69 118 SER A O 1
ATOM 920 N N . PHE A 1 119 ? -8.474 -1.257 7.657 1.00 91.06 119 PHE A N 1
ATOM 921 C CA . PHE A 1 119 ? -7.494 -0.575 8.505 1.00 91.06 119 PHE A CA 1
ATOM 922 C C . PHE A 1 119 ? -6.733 -1.545 9.427 1.00 91.06 119 PHE A C 1
ATOM 924 O O . PHE A 1 119 ? -5.539 -1.357 9.674 1.00 91.06 119 PHE A O 1
ATOM 931 N N . GLU A 1 120 ? -7.405 -2.597 9.901 1.00 93.44 120 GLU A N 1
ATOM 932 C CA . GLU A 1 120 ? -6.803 -3.644 10.731 1.00 93.44 120 GLU A CA 1
ATOM 933 C C . GLU A 1 120 ? -5.719 -4.411 9.965 1.00 93.44 120 GLU A C 1
ATOM 935 O O . GLU A 1 120 ? -4.622 -4.620 10.485 1.00 93.44 120 GLU A O 1
ATOM 940 N N . GLU A 1 121 ? -5.971 -4.733 8.696 1.00 94.19 121 GLU A N 1
ATOM 941 C CA . GLU A 1 121 ? -5.008 -5.394 7.809 1.00 94.19 121 GLU A CA 1
ATOM 942 C C . GLU A 1 121 ? -3.809 -4.491 7.501 1.00 94.19 121 GLU A C 1
ATOM 944 O O . GLU A 1 121 ? -2.656 -4.921 7.589 1.00 94.19 121 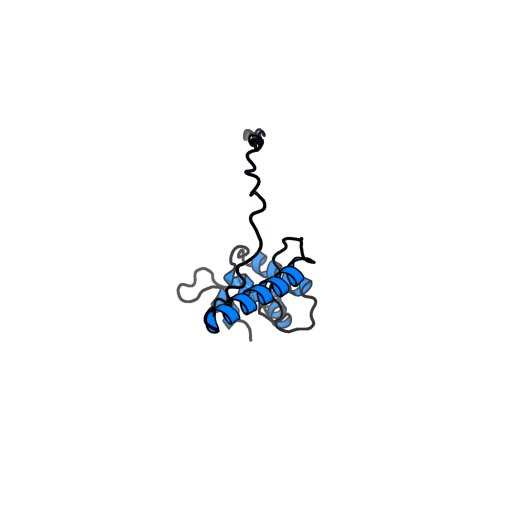GLU A O 1
ATOM 949 N N . LEU A 1 122 ? -4.049 -3.208 7.208 1.00 93.81 122 LEU A N 1
ATOM 950 C CA . LEU A 1 122 ? -2.977 -2.227 7.004 1.00 93.81 122 LEU A CA 1
ATOM 951 C C . LEU A 1 122 ? -2.093 -2.089 8.249 1.00 93.81 122 LEU A C 1
ATOM 953 O O . LEU A 1 122 ? -0.869 -1.956 8.143 1.00 93.81 122 LEU A O 1
ATOM 957 N N . ARG A 1 123 ? -2.700 -2.131 9.438 1.00 93.69 123 ARG A N 1
ATOM 958 C CA . ARG A 1 123 ? -1.979 -2.118 10.711 1.00 93.69 123 ARG A CA 1
ATOM 959 C C . ARG A 1 123 ? -1.173 -3.401 10.907 1.00 93.69 123 ARG A C 1
ATOM 961 O O . ARG A 1 123 ? 0.002 -3.308 11.257 1.00 93.69 123 ARG A O 1
ATOM 968 N N . PHE A 1 124 ? -1.757 -4.561 10.620 1.00 95.12 124 PHE A N 1
ATOM 969 C CA . PHE A 1 124 ? -1.076 -5.853 10.685 1.00 95.12 124 PHE A CA 1
ATOM 970 C C . PHE A 1 124 ? 0.157 -5.898 9.769 1.00 95.12 124 PHE A C 1
ATOM 972 O O . PHE A 1 124 ? 1.254 -6.260 10.205 1.00 95.12 124 PHE A O 1
ATOM 979 N N . ILE A 1 125 ? 0.032 -5.442 8.519 1.00 95.44 125 ILE A N 1
ATOM 980 C CA . ILE A 1 125 ? 1.167 -5.340 7.588 1.00 95.44 125 ILE A CA 1
ATOM 981 C C . ILE A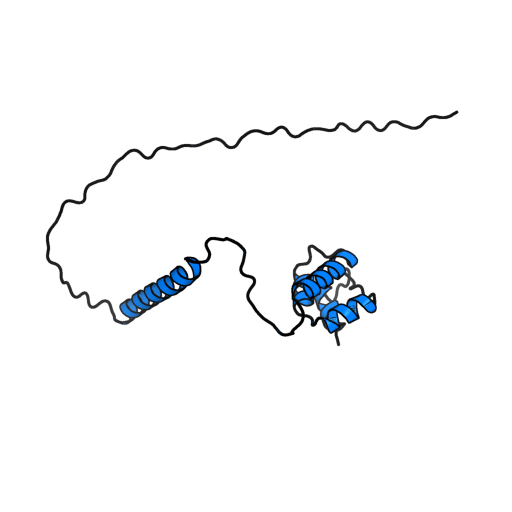 1 125 ? 2.243 -4.396 8.143 1.00 95.44 125 ILE A C 1
ATOM 983 O O . ILE A 1 125 ? 3.437 -4.697 8.080 1.00 95.44 125 ILE A O 1
ATOM 987 N N . ALA A 1 126 ? 1.844 -3.255 8.709 1.00 94.06 126 ALA A N 1
ATOM 988 C CA . ALA A 1 126 ? 2.791 -2.294 9.264 1.00 94.06 126 ALA A CA 1
ATOM 989 C C . ALA A 1 126 ? 3.584 -2.865 10.456 1.00 94.06 126 ALA A C 1
ATOM 991 O O . ALA A 1 126 ? 4.790 -2.622 10.547 1.00 94.06 126 ALA A O 1
ATOM 992 N N . GLU A 1 127 ? 2.930 -3.628 11.336 1.00 95.44 127 GLU A N 1
ATOM 993 C CA . GLU A 1 127 ? 3.533 -4.244 12.526 1.00 95.44 127 GLU A CA 1
ATOM 994 C C . GLU A 1 127 ? 4.385 -5.479 12.185 1.00 95.44 127 GLU A C 1
ATOM 996 O O . GLU A 1 127 ? 5.461 -5.667 12.754 1.00 95.44 127 GLU A O 1
ATOM 1001 N N . SER A 1 128 ? 3.962 -6.280 11.203 1.00 94.81 128 SER A N 1
ATOM 1002 C CA . SER A 1 128 ? 4.670 -7.495 10.768 1.00 94.81 128 SER A CA 1
ATOM 1003 C C . SER A 1 128 ? 6.021 -7.241 10.089 1.00 94.81 128 SER A C 1
ATOM 1005 O O . SER A 1 128 ? 6.805 -8.170 9.902 1.00 94.81 128 SER A O 1
ATOM 1007 N N . ASN A 1 129 ? 6.318 -5.990 9.718 1.00 93.69 129 ASN A N 1
ATOM 1008 C CA . ASN A 1 129 ? 7.499 -5.614 8.935 1.00 93.69 129 ASN A CA 1
ATOM 1009 C C . ASN A 1 129 ? 7.632 -6.350 7.593 1.00 93.69 129 ASN A C 1
ATOM 1011 O O . ASN A 1 129 ? 8.731 -6.437 7.047 1.00 93.69 129 ASN A O 1
ATOM 1015 N N . TYR A 1 130 ? 6.518 -6.820 7.037 1.00 96.25 130 TYR A N 1
ATOM 1016 C CA . TYR A 1 130 ? 6.496 -7.444 5.725 1.00 96.25 130 TYR A CA 1
ATOM 1017 C C . TYR A 1 130 ? 6.953 -6.477 4.616 1.00 96.25 130 TYR A C 1
ATOM 1019 O O . TYR A 1 130 ? 6.641 -5.280 4.634 1.00 96.25 130 TYR A O 1
ATOM 1027 N N . VAL A 1 131 ? 7.705 -7.004 3.646 1.00 96.62 131 VAL A N 1
ATOM 1028 C CA . VAL A 1 131 ? 8.151 -6.295 2.438 1.00 96.62 131 VAL A CA 1
ATOM 1029 C C . VAL A 1 131 ? 7.959 -7.231 1.241 1.00 96.62 131 VAL A C 1
ATOM 1031 O O . VAL A 1 131 ? 8.559 -8.309 1.233 1.00 96.62 131 VAL A O 1
ATOM 1034 N N . PRO A 1 132 ? 7.142 -6.862 0.238 1.00 96.38 132 PRO A N 1
ATOM 1035 C CA . PRO A 1 132 ? 6.940 -7.697 -0.940 1.00 96.38 132 PRO A CA 1
ATOM 1036 C C . PRO A 1 132 ? 8.208 -7.745 -1.806 1.00 96.38 132 PRO A C 1
ATOM 1038 O O . PRO A 1 132 ? 8.894 -6.738 -1.995 1.00 96.38 132 PRO A O 1
ATOM 1041 N N . ASP A 1 133 ? 8.511 -8.921 -2.359 1.00 96.56 133 ASP A N 1
ATOM 1042 C CA . ASP A 1 133 ? 9.636 -9.092 -3.279 1.00 96.56 133 ASP A CA 1
ATOM 1043 C C . ASP A 1 133 ? 9.295 -8.526 -4.665 1.00 96.56 133 ASP A C 1
ATOM 1045 O O . ASP A 1 133 ? 8.398 -9.012 -5.354 1.00 96.56 133 ASP A O 1
ATOM 1049 N N . ARG A 1 134 ? 10.040 -7.496 -5.078 1.00 95.19 134 ARG A N 1
ATOM 1050 C CA . ARG A 1 134 ? 9.872 -6.802 -6.365 1.00 95.19 134 ARG A CA 1
ATOM 1051 C C . ARG A 1 134 ? 10.460 -7.557 -7.549 1.00 95.19 134 ARG A C 1
ATOM 1053 O O . ARG A 1 134 ? 10.121 -7.245 -8.685 1.00 95.19 134 ARG A O 1
ATOM 1060 N N . TYR A 1 135 ? 11.331 -8.527 -7.291 1.00 95.50 135 TYR A N 1
ATOM 1061 C CA . TYR A 1 135 ? 12.043 -9.272 -8.327 1.00 95.50 135 TYR A CA 1
ATOM 1062 C C . TYR A 1 135 ? 11.495 -10.689 -8.511 1.00 95.50 135 TYR A C 1
ATOM 1064 O O . TYR A 1 135 ? 12.079 -11.496 -9.239 1.00 95.50 135 TYR A O 1
ATOM 1072 N N . ASN A 1 136 ? 10.359 -10.999 -7.884 1.00 95.69 136 ASN A N 1
ATOM 1073 C CA . ASN A 1 136 ? 9.703 -12.281 -8.052 1.00 95.69 136 ASN A CA 1
ATOM 1074 C C . ASN A 1 136 ? 9.173 -12.420 -9.487 1.00 95.69 136 ASN A C 1
ATOM 1076 O O . ASN A 1 136 ? 8.291 -11.689 -9.923 1.00 95.69 136 ASN A O 1
ATOM 1080 N N . GLN A 1 137 ? 9.697 -13.396 -10.227 1.00 96.44 137 GLN A N 1
ATOM 1081 C CA . GLN A 1 137 ? 9.315 -13.626 -11.624 1.00 96.44 137 GLN A CA 1
ATOM 1082 C C . GLN A 1 137 ? 7.923 -14.252 -11.782 1.00 96.44 137 GLN A C 1
ATOM 1084 O O . GLN A 1 137 ? 7.375 -14.261 -12.880 1.00 96.44 137 GLN A O 1
ATOM 1089 N N . ARG A 1 138 ? 7.366 -14.839 -10.715 1.00 96.88 138 ARG A N 1
ATOM 1090 C CA . ARG A 1 138 ? 6.106 -15.596 -10.780 1.00 96.88 138 ARG A CA 1
ATOM 1091 C C . ARG A 1 138 ? 4.890 -14.788 -10.366 1.00 96.88 138 ARG A C 1
ATOM 1093 O O . ARG A 1 138 ? 3.791 -15.154 -10.765 1.00 96.88 138 ARG A O 1
ATOM 1100 N N . LYS A 1 139 ? 5.081 -13.795 -9.501 1.00 96.94 139 LYS A N 1
ATOM 1101 C CA . LYS A 1 139 ? 4.003 -13.023 -8.885 1.00 96.94 139 LYS A CA 1
ATOM 1102 C C . LYS A 1 139 ? 4.399 -11.567 -8.803 1.00 96.94 139 LYS A C 1
ATOM 1104 O O . LYS A 1 139 ? 5.539 -11.267 -8.450 1.00 96.94 139 LYS A O 1
ATOM 1109 N N . SER A 1 140 ? 3.455 -10.680 -9.080 1.00 96.19 140 SER A N 1
ATOM 1110 C CA . SER A 1 140 ? 3.683 -9.254 -8.881 1.00 96.19 140 SER A CA 1
ATOM 1111 C C . SER A 1 140 ? 3.697 -8.910 -7.382 1.00 96.19 140 SER A C 1
ATOM 1113 O O . SER A 1 140 ? 3.096 -9.616 -6.565 1.00 96.19 140 SER A O 1
ATOM 1115 N N . PRO A 1 141 ? 4.317 -7.787 -6.984 1.00 96.00 141 PRO A N 1
ATOM 1116 C CA . PRO A 1 141 ? 4.264 -7.310 -5.601 1.00 96.00 141 PRO A CA 1
ATOM 1117 C C . PRO A 1 141 ? 2.839 -7.107 -5.083 1.00 96.00 141 PRO A C 1
ATOM 1119 O O . PRO A 1 141 ? 2.566 -7.376 -3.917 1.00 96.00 141 PRO A O 1
ATOM 1122 N N . SER A 1 142 ? 1.919 -6.680 -5.951 1.00 95.81 142 SER A N 1
ATOM 1123 C CA . SER A 1 142 ? 0.505 -6.517 -5.609 1.00 95.81 142 SER A CA 1
ATOM 1124 C C . SER A 1 142 ? -0.165 -7.846 -5.250 1.00 95.81 142 SER A C 1
ATOM 1126 O O . SER A 1 142 ? -0.899 -7.908 -4.267 1.00 95.81 142 SER A O 1
ATOM 1128 N N . GLU A 1 143 ? 0.134 -8.924 -5.978 1.00 96.31 143 GLU A N 1
ATOM 1129 C CA . GLU A 1 143 ? -0.366 -10.270 -5.673 1.00 96.31 143 GLU A CA 1
ATOM 1130 C C . GLU A 1 143 ? 0.243 -10.840 -4.389 1.00 96.31 143 GLU A C 1
ATOM 1132 O O . GLU A 1 143 ? -0.439 -11.536 -3.638 1.00 96.31 143 GLU A O 1
ATOM 1137 N N . LEU A 1 144 ? 1.523 -10.555 -4.134 1.00 96.31 144 LEU A N 1
ATOM 1138 C CA . LEU A 1 144 ? 2.197 -10.967 -2.904 1.00 96.31 144 LEU A CA 1
ATOM 1139 C C . LEU A 1 144 ? 1.580 -10.288 -1.677 1.00 96.31 144 LEU A C 1
ATOM 1141 O O . LEU A 1 144 ? 1.330 -10.960 -0.680 1.00 96.31 144 LEU A O 1
ATOM 1145 N N . VAL A 1 145 ? 1.278 -8.989 -1.771 1.00 95.25 145 VAL A N 1
ATOM 1146 C CA . VAL A 1 145 ? 0.570 -8.250 -0.716 1.00 95.25 145 VAL A CA 1
ATOM 1147 C C . VAL A 1 145 ? -0.833 -8.817 -0.510 1.00 95.25 145 VAL A C 1
ATOM 1149 O O . VAL A 1 145 ? -1.192 -9.117 0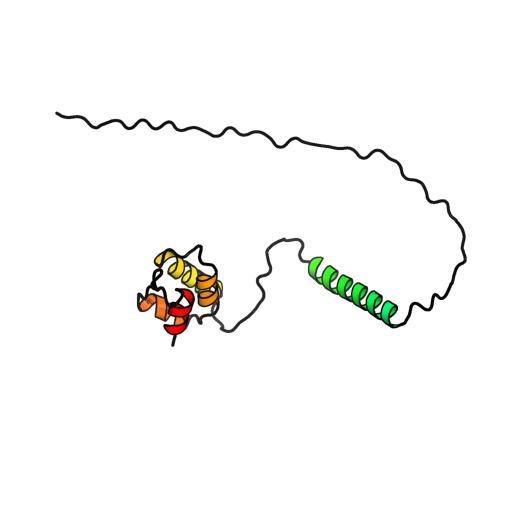.623 1.00 95.25 145 VAL A O 1
ATOM 1152 N N . ALA A 1 146 ? -1.597 -9.041 -1.582 1.00 94.00 146 ALA A N 1
ATOM 1153 C CA . ALA A 1 146 ? -2.956 -9.578 -1.485 1.00 94.00 146 ALA A CA 1
ATOM 1154 C C . ALA A 1 146 ? -3.017 -10.987 -0.861 1.00 94.00 146 ALA A C 1
ATOM 1156 O O . ALA A 1 146 ? -3.998 -11.323 -0.215 1.00 94.00 146 ALA A O 1
ATOM 1157 N N . GLN A 1 147 ? -1.977 -11.810 -1.031 1.00 94.50 147 GLN A N 1
ATOM 1158 C CA . GLN A 1 147 ? -1.890 -13.144 -0.415 1.00 94.50 147 GLN A CA 1
ATOM 1159 C C . GLN A 1 147 ? -1.400 -13.133 1.032 1.00 94.50 147 GLN A C 1
ATOM 1161 O O . GLN A 1 147 ? -1.547 -14.132 1.731 1.00 94.50 147 GLN A O 1
ATOM 1166 N N . TYR A 1 148 ? -0.734 -12.058 1.449 1.00 93.62 148 TYR A N 1
ATOM 1167 C CA . TYR A 1 148 ? -0.189 -11.938 2.797 1.00 93.62 148 TYR A CA 1
ATOM 1168 C C . TYR A 1 148 ? -1.252 -11.515 3.819 1.00 93.62 148 TYR A C 1
ATOM 1170 O O . TYR A 1 148 ? -1.108 -11.783 5.012 1.00 93.62 148 TYR A O 1
ATOM 1178 N N . VAL A 1 149 ? -2.303 -10.848 3.348 1.00 89.94 149 VAL A N 1
ATOM 1179 C CA . VAL A 1 149 ? -3.432 -10.410 4.166 1.00 89.94 149 VAL A CA 1
ATOM 1180 C C . VAL A 1 149 ? -4.331 -11.614 4.503 1.00 89.94 149 VAL A C 1
ATOM 1182 O O . VAL A 1 149 ? -4.614 -12.399 3.595 1.00 89.94 149 VAL A O 1
ATOM 1185 N N . PRO A 1 150 ? -4.720 -11.800 5.781 1.00 76.06 150 PRO A N 1
ATOM 1186 C CA . PRO A 1 150 ? -5.589 -12.896 6.221 1.00 76.06 150 PRO A CA 1
ATOM 1187 C C . PRO A 1 150 ? -7.057 -12.746 5.802 1.00 76.06 150 PRO A C 1
ATOM 1189 O O . PRO A 1 150 ? -7.503 -11.602 5.577 1.00 76.06 150 PRO A O 1
#

Sequence (150 aa):
EELPPAGDEEEVPPEEDAPPDDEEPPPEDAPEPEEAEEGAEDELEVEDHLKDAVEGNLRLKRLLSREHGDQASGKRQKLGDAGGDEPRPIAQAKVKQLLLKWNMQTDMVVKHVLDHLSFEELRFIAESNYVPDRYNQRKSPSELVAQYVP

Foldseek 3Di:
DDDDDDDDDDDDDDDDDDPDPPPDDDDDDDDDPPDDDDDDPPPPPPPVVVVCVVVVVVVVVVVVCVVCVVPPPPDPPPDDDDDDPDPPVVLLVLLCVLCVVQVNNVPVLLSVLSSNDDSVQSVVCVVVVDHFDCPDPPDHSSRVSVVVGD

Secondary structure (DSSP, 8-state):
--PPPP-------------------------------S---------HHHHHHHHHHHHHHHHHHHHHTT--S---------S-SS-HHHHHHHHHHHHHHHT-TT-HHHHHHHHTS-HHHHHHHHHHT----TT-SSS-HHHHHHHH--

Organism: NCBI:txid327968

Radius of gyration: 30.4 Å; chains: 1; bounding box: 95×57×55 Å

pLDDT: mean 75.01, std 18.89, range [44.0, 96.94]